Protein AF-A0A4Y2UVI8-F1 (afdb_monomer)

Mean predicted aligned error: 6.17 Å

Solvent-accessible surface area (backbone atoms only — not comparable to full-atom values): 6900 Å² total; per-residue (Å²): 111,71,70,60,54,49,42,45,62,65,47,48,50,50,50,52,50,48,41,68,77,51,67,50,62,54,48,29,36,55,54,51,43,50,52,40,59,69,51,65,81,51,56,66,84,54,36,73,61,46,51,60,55,48,30,72,65,37,66,36,61,36,72,70,40,37,41,52,18,36,58,66,65,83,47,66,71,49,26,51,50,29,53,50,51,53,54,55,59,59,73,67,56,71,82,90,78,77,80,85,74,90,70,73,48,71,63,41,72,81,43,89,50,62,80,49,31,47,130

Organism: Araneus ventricosus (NCBI:txid182803)

Foldseek 3Di:
DVVVVCCCVPPVVV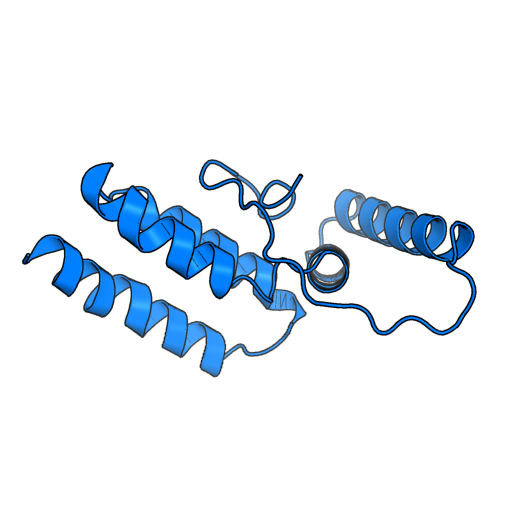LVVVCVVVVDLLCLLVSLLSSLVSCVVDDPVVCVVVVVVSLVVSPSPPVVSLLSNQCVPPDPVSVVVSVVVVVVCVVVDDPPDDDDDDDRFDADSPDPDSNRRGD

Sequence (119 aa):
MLTLVVFFLRVYAHLWLRIKIRHSIKDGARHLRQFTTSSRYLSKMYSDIIEPVISRNAYFAAPGNMLLAMLTYGRCHIITLAAWRIIKAREIGPDGNCVRIFVIPALNFRATDYIDLID

pLDDT: mean 84.57, std 6.74, range [58.72, 92.75]

Secondary structure (DSSP, 8-state):
-HHHHHHIIIIIHHHHHHHHHT--HHHHHHHHHHHHHHHTTS-HHHHHHHHHHHHHT-GGGSHHHHHHHHHTS--HHHHHHHHHHHHHHHHT---TT-----PPP-B-TT-SSGGGSB-

Radius of gyration: 15.9 Å; Cα contacts (8 Å, |Δi|>4): 108; chains: 1; bounding box: 40×32×44 Å

Structure (mmCIF, N/CA/C/O backbone):
data_AF-A0A4Y2UVI8-F1
#
_entry.id   AF-A0A4Y2UVI8-F1
#
loop_
_atom_site.group_PDB
_atom_site.id
_atom_site.type_symbol
_atom_site.label_atom_id
_atom_site.label_alt_id
_atom_site.label_comp_id
_atom_site.label_asym_id
_atom_site.label_entity_id
_atom_site.label_seq_id
_atom_site.pdbx_PDB_ins_code
_atom_site.Cartn_x
_atom_site.Cartn_y
_atom_site.Cartn_z
_atom_site.occupancy
_atom_site.B_iso_or_equiv
_atom_site.auth_seq_id
_atom_site.auth_comp_id
_atom_site.auth_asym_id
_atom_site.auth_atom_id
_atom_site.pdbx_PDB_model_num
ATOM 1 N N . MET A 1 1 ? -20.306 2.546 17.746 1.00 62.44 1 MET A N 1
ATOM 2 C CA . MET A 1 1 ? -20.758 3.648 16.861 1.00 62.44 1 MET A CA 1
ATOM 3 C C . MET A 1 1 ? -19.783 4.827 16.836 1.00 62.44 1 MET A C 1
ATOM 5 O O . MET A 1 1 ? -19.198 5.054 15.785 1.00 62.44 1 MET A O 1
ATOM 9 N N . LEU A 1 2 ? -19.514 5.519 17.955 1.00 80.31 2 LEU A N 1
ATOM 10 C CA . LEU A 1 2 ? -18.584 6.671 17.995 1.00 80.31 2 LEU A CA 1
ATOM 11 C C . LEU A 1 2 ? -17.175 6.376 17.436 1.00 80.31 2 LEU A C 1
ATOM 13 O O . LEU A 1 2 ? -16.633 7.181 16.689 1.00 80.31 2 LEU A O 1
ATOM 17 N N . THR A 1 3 ? -16.603 5.202 17.712 1.00 80.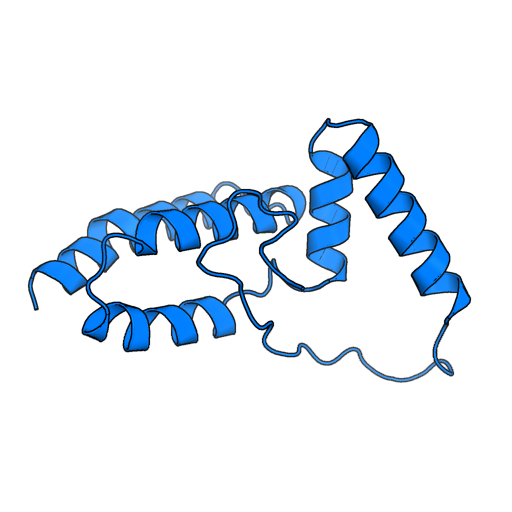44 3 THR A N 1
ATOM 18 C CA . THR A 1 3 ? -15.248 4.821 17.262 1.00 80.44 3 THR A CA 1
ATOM 19 C C . THR A 1 3 ? -15.107 4.749 15.738 1.00 80.44 3 THR A C 1
ATOM 21 O O . THR A 1 3 ? -14.081 5.136 15.185 1.00 80.44 3 THR A O 1
ATOM 24 N N . LEU A 1 4 ? -16.154 4.280 15.056 1.00 82.94 4 LEU A N 1
ATOM 25 C CA . LEU A 1 4 ? -16.175 4.098 13.604 1.00 82.94 4 LEU A CA 1
ATOM 26 C C . LEU A 1 4 ? -16.373 5.451 12.898 1.00 82.94 4 LEU A C 1
ATOM 28 O O . LEU A 1 4 ? -15.677 5.765 11.937 1.00 82.94 4 LEU A O 1
ATOM 32 N N . VAL A 1 5 ? -17.230 6.313 13.456 1.00 85.81 5 VAL A N 1
ATOM 33 C CA . VAL A 1 5 ? -17.384 7.708 13.007 1.00 85.81 5 VAL A CA 1
ATOM 34 C C . VAL A 1 5 ? -16.070 8.483 13.158 1.00 85.81 5 VAL A C 1
ATOM 36 O O . VAL A 1 5 ? -15.644 9.170 12.231 1.00 85.81 5 VAL A O 1
ATOM 39 N N . VAL A 1 6 ? -15.376 8.325 14.289 1.00 87.69 6 VAL A N 1
ATOM 40 C CA . VAL A 1 6 ? -14.060 8.944 14.513 1.00 87.69 6 VAL A CA 1
ATOM 41 C C . VAL A 1 6 ? -13.023 8.427 13.514 1.00 87.69 6 VAL A C 1
ATOM 43 O O . VAL A 1 6 ? -12.239 9.226 13.003 1.00 87.69 6 VAL A O 1
ATOM 46 N N . PHE A 1 7 ? -13.033 7.131 13.187 1.00 86.62 7 PHE A N 1
ATOM 47 C CA . PHE A 1 7 ? -12.165 6.574 12.146 1.00 86.62 7 PHE A CA 1
ATOM 48 C C . PHE A 1 7 ? -12.435 7.220 10.781 1.00 86.62 7 PHE A C 1
ATOM 50 O O . PHE A 1 7 ? -11.499 7.679 10.126 1.00 86.62 7 PHE A O 1
ATOM 57 N N . PHE A 1 8 ? -13.698 7.346 10.366 1.00 86.12 8 PHE A N 1
ATOM 58 C CA . PHE A 1 8 ? -14.021 7.991 9.093 1.00 86.12 8 PHE A CA 1
ATOM 59 C C . PHE A 1 8 ? -13.573 9.456 9.040 1.00 86.12 8 PHE A C 1
ATOM 61 O O . PHE A 1 8 ? -12.952 9.881 8.067 1.00 86.12 8 PHE A O 1
ATOM 68 N N . LEU A 1 9 ? -13.833 10.224 10.096 1.00 88.12 9 LEU A N 1
ATOM 69 C CA . LEU A 1 9 ? -13.500 11.648 10.116 1.00 88.12 9 LEU A CA 1
ATOM 70 C C . LEU A 1 9 ? -11.992 11.901 10.229 1.00 88.12 9 LEU A C 1
ATOM 72 O O . LEU A 1 9 ? -11.463 12.773 9.545 1.00 88.12 9 LEU A O 1
ATOM 76 N N . ARG A 1 10 ? -11.284 11.156 11.086 1.00 86.81 10 ARG A N 1
ATOM 77 C CA . ARG A 1 10 ? -9.864 11.421 11.372 1.00 86.81 10 ARG A CA 1
ATOM 78 C C . ARG A 1 10 ? -8.907 10.675 10.457 1.00 86.81 10 ARG A C 1
ATOM 80 O O . ARG A 1 10 ? -7.858 11.213 10.119 1.00 86.81 10 ARG A O 1
ATOM 87 N N . VAL A 1 11 ? -9.246 9.447 10.079 1.00 87.00 11 VAL A N 1
ATOM 88 C CA . VAL A 1 11 ? -8.377 8.590 9.268 1.00 87.00 11 VAL A CA 1
ATOM 89 C C . VAL A 1 11 ? -8.810 8.664 7.815 1.00 87.00 11 VAL A C 1
ATOM 91 O O . VAL A 1 11 ? -8.044 9.141 6.981 1.00 87.00 11 VAL A O 1
ATOM 94 N N . TYR A 1 12 ? -10.047 8.264 7.508 1.00 87.12 12 TYR A N 1
ATOM 95 C CA . TYR A 1 12 ? -10.490 8.129 6.120 1.00 87.12 12 TYR A CA 1
ATOM 96 C C . TYR A 1 12 ? -10.489 9.463 5.370 1.00 87.12 12 TYR A C 1
ATOM 98 O O . TYR A 1 12 ? -9.860 9.558 4.321 1.00 87.12 12 TYR A O 1
ATOM 106 N N . ALA A 1 13 ? -11.118 10.510 5.913 1.00 88.88 13 ALA A N 1
ATOM 107 C CA . ALA A 1 13 ? -11.178 11.814 5.250 1.00 88.88 13 ALA A CA 1
ATOM 108 C C . ALA A 1 13 ? -9.782 12.429 5.049 1.00 88.88 13 ALA A C 1
ATOM 110 O O . ALA A 1 13 ? -9.476 12.940 3.971 1.00 88.88 13 ALA A O 1
ATOM 111 N N . HIS A 1 14 ? -8.902 12.322 6.052 1.00 86.94 14 HIS A N 1
ATOM 112 C CA . HIS A 1 14 ? -7.536 12.838 5.959 1.00 86.94 14 HIS A CA 1
ATOM 113 C C . HIS A 1 14 ? -6.695 12.078 4.920 1.00 86.94 14 HIS A C 1
ATOM 115 O O . HIS A 1 14 ? -5.994 12.696 4.117 1.00 86.94 14 HIS A O 1
ATOM 121 N N . LEU A 1 15 ? -6.775 10.743 4.897 1.00 88.25 15 LEU A N 1
ATOM 122 C CA . LEU A 1 15 ? -6.081 9.912 3.909 1.00 88.25 15 LEU A CA 1
ATOM 123 C C . LEU A 1 15 ? -6.637 10.105 2.499 1.00 88.25 15 LEU A C 1
ATOM 125 O O . LEU A 1 15 ? -5.860 10.217 1.553 1.00 88.25 15 LEU A O 1
ATOM 129 N N . TRP A 1 16 ? -7.955 10.214 2.354 1.00 87.19 16 TRP A N 1
ATOM 130 C CA . TRP A 1 16 ? -8.597 10.499 1.074 1.00 87.19 16 TRP A CA 1
ATOM 131 C C . TRP A 1 16 ? -8.128 11.840 0.500 1.00 87.19 16 TRP A C 1
ATOM 133 O O . TRP A 1 16 ? -7.735 11.913 -0.667 1.00 87.19 16 TRP A O 1
ATOM 143 N N . LEU A 1 17 ? -8.072 12.884 1.335 1.00 87.50 17 LEU A N 1
ATOM 144 C CA . LEU A 1 17 ? -7.546 14.189 0.938 1.00 87.50 17 LEU A CA 1
ATOM 145 C C . LEU A 1 17 ? -6.068 14.095 0.525 1.00 87.50 17 LEU A C 1
ATOM 147 O O . LEU A 1 17 ? -5.680 14.635 -0.511 1.00 87.50 17 LEU A O 1
ATOM 151 N N . ARG A 1 18 ? -5.242 13.366 1.290 1.00 86.62 18 ARG A N 1
ATOM 152 C CA . ARG A 1 18 ? -3.828 13.136 0.944 1.00 86.62 18 ARG A CA 1
ATOM 153 C C . ARG A 1 18 ? -3.665 12.455 -0.410 1.00 86.62 18 ARG A C 1
ATOM 155 O O . ARG A 1 18 ? -2.827 12.899 -1.187 1.00 86.62 18 ARG A O 1
ATOM 162 N N . ILE A 1 19 ? -4.473 11.437 -0.709 1.00 86.44 19 ILE A N 1
ATOM 163 C CA . ILE A 1 19 ? -4.453 10.743 -2.005 1.00 86.44 19 ILE A CA 1
ATOM 164 C C . ILE A 1 19 ? -4.843 11.700 -3.136 1.00 86.44 19 ILE A C 1
ATOM 166 O O . ILE A 1 19 ? -4.214 11.684 -4.189 1.00 86.44 19 ILE A O 1
ATOM 170 N N . LYS A 1 20 ? -5.843 12.566 -2.931 1.00 86.19 20 LYS A N 1
ATOM 171 C CA . LYS A 1 20 ? -6.238 13.566 -3.937 1.00 86.19 20 LYS A CA 1
ATOM 172 C C . LYS A 1 20 ? -5.124 14.572 -4.224 1.00 86.19 20 LYS A C 1
ATOM 174 O O . LYS A 1 20 ? -4.859 14.867 -5.387 1.00 86.19 20 LYS A O 1
ATOM 179 N N . ILE A 1 21 ? -4.447 15.056 -3.184 1.00 87.06 21 ILE A N 1
ATOM 180 C CA . ILE A 1 21 ? -3.324 15.995 -3.321 1.00 87.06 21 ILE A CA 1
ATOM 181 C C . ILE A 1 21 ? -2.109 15.300 -3.956 1.00 87.06 21 ILE A C 1
ATOM 183 O O . ILE A 1 21 ? -1.446 15.870 -4.818 1.00 87.06 21 ILE A O 1
ATOM 187 N N . ARG A 1 22 ? -1.823 14.054 -3.562 1.00 83.62 22 ARG A N 1
ATOM 188 C CA . ARG A 1 22 ? -0.696 13.245 -4.048 1.00 83.62 22 ARG A CA 1
ATOM 189 C C . ARG A 1 22 ? -1.196 12.022 -4.812 1.00 83.62 22 ARG A C 1
ATOM 191 O O . ARG A 1 22 ? -1.030 10.888 -4.385 1.00 83.62 22 ARG A O 1
ATOM 198 N N . HIS A 1 23 ? -1.786 12.242 -5.977 1.00 79.75 23 HIS A N 1
ATOM 199 C CA . HIS A 1 23 ? -2.382 11.167 -6.781 1.00 79.75 23 HIS A CA 1
ATOM 200 C C . HIS A 1 23 ? -1.357 10.358 -7.600 1.00 79.75 23 HIS A C 1
ATOM 202 O O . HIS A 1 23 ? -1.733 9.477 -8.372 1.00 79.75 23 HIS A O 1
ATOM 208 N N . SER A 1 24 ? -0.061 10.648 -7.451 1.00 85.12 24 SER A N 1
ATOM 209 C CA . SER A 1 24 ? 1.000 9.915 -8.138 1.00 85.12 24 SER A CA 1
ATOM 210 C C . SER A 1 24 ? 0.992 8.443 -7.728 1.00 85.12 24 SER A C 1
ATOM 212 O O . SER A 1 24 ? 1.041 8.116 -6.541 1.00 85.12 24 SER A O 1
ATOM 214 N N . ILE A 1 25 ? 1.010 7.545 -8.717 1.00 82.00 25 ILE A N 1
ATOM 215 C CA . ILE A 1 25 ? 1.050 6.087 -8.501 1.00 82.00 25 ILE A CA 1
ATOM 216 C C . ILE A 1 25 ? 2.257 5.689 -7.637 1.00 82.00 25 ILE A C 1
ATOM 218 O O . ILE A 1 25 ? 2.170 4.763 -6.834 1.00 82.00 25 ILE A O 1
ATOM 222 N N . LYS A 1 26 ? 3.352 6.452 -7.732 1.00 83.44 26 LYS A N 1
ATOM 223 C CA . LYS A 1 26 ? 4.588 6.282 -6.953 1.00 83.44 26 LYS A CA 1
ATOM 224 C C . LYS A 1 26 ? 4.345 6.316 -5.438 1.00 83.44 26 LYS A C 1
ATOM 226 O O . LYS A 1 26 ? 4.983 5.584 -4.689 1.00 83.44 26 LYS A O 1
ATOM 231 N N . AS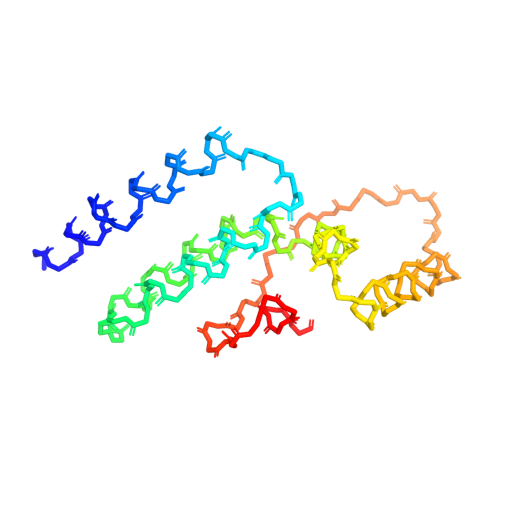P A 1 27 ? 3.392 7.133 -4.989 1.00 84.62 27 ASP A N 1
ATOM 232 C CA . ASP A 1 27 ? 3.025 7.267 -3.576 1.00 84.62 27 ASP A CA 1
ATOM 233 C C . ASP A 1 27 ? 1.870 6.338 -3.169 1.00 84.62 27 ASP A C 1
ATOM 235 O O . ASP A 1 27 ? 1.534 6.240 -1.990 1.00 84.62 27 ASP A O 1
ATOM 239 N N . GLY A 1 28 ? 1.275 5.611 -4.117 1.00 84.81 28 GLY A N 1
ATOM 240 C CA . GLY A 1 28 ? 0.117 4.754 -3.886 1.00 84.81 28 GLY A CA 1
ATOM 241 C C . GLY A 1 28 ? 0.325 3.728 -2.773 1.00 84.81 28 GLY A C 1
ATOM 242 O O . GLY A 1 28 ? -0.469 3.649 -1.834 1.00 84.81 28 GLY A O 1
ATOM 243 N N . ALA A 1 29 ? 1.434 2.985 -2.829 1.00 85.69 29 ALA A N 1
ATOM 244 C CA . ALA A 1 29 ? 1.764 1.988 -1.811 1.00 85.69 29 ALA A CA 1
ATOM 245 C C . ALA A 1 29 ? 2.010 2.623 -0.427 1.00 85.69 29 ALA A C 1
ATOM 247 O O . ALA A 1 29 ? 1.703 2.023 0.604 1.00 85.69 29 ALA A O 1
ATOM 248 N N . ARG A 1 30 ? 2.494 3.874 -0.382 1.00 86.31 30 ARG A N 1
ATOM 249 C CA . ARG A 1 30 ? 2.665 4.627 0.871 1.00 86.31 30 ARG A CA 1
ATOM 250 C C . ARG A 1 30 ? 1.326 5.022 1.474 1.00 86.31 30 ARG A C 1
ATOM 252 O O . ARG A 1 30 ? 1.156 4.883 2.684 1.00 86.31 30 ARG A O 1
ATOM 259 N N . HIS A 1 31 ? 0.386 5.487 0.652 1.00 88.00 31 HIS A N 1
ATOM 260 C CA . HIS A 1 31 ? -0.968 5.795 1.108 1.00 88.00 31 HIS A CA 1
ATOM 261 C C . HIS A 1 31 ? -1.659 4.550 1.652 1.00 88.00 31 HIS A C 1
ATOM 263 O O . HIS A 1 31 ? -2.235 4.603 2.737 1.00 88.00 31 HIS A O 1
ATOM 269 N N . LEU A 1 32 ? -1.524 3.419 0.957 1.00 88.06 32 LEU A N 1
ATOM 270 C CA . LEU A 1 32 ? -2.089 2.155 1.412 1.00 88.06 32 LEU A CA 1
ATOM 271 C C . LEU A 1 32 ? -1.468 1.711 2.743 1.00 88.06 32 LEU A C 1
ATOM 273 O O . LEU A 1 32 ? -2.200 1.437 3.686 1.00 88.06 32 LEU A O 1
ATOM 277 N N . ARG A 1 33 ? -0.134 1.757 2.880 1.00 88.19 33 ARG A N 1
ATOM 278 C CA . ARG A 1 33 ? 0.558 1.459 4.148 1.00 88.19 33 ARG A CA 1
ATOM 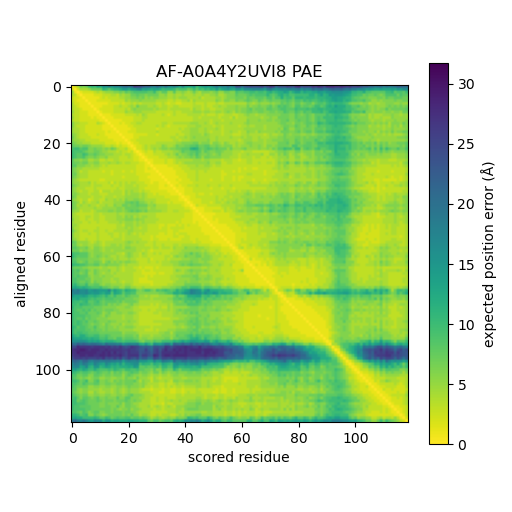279 C C . ARG A 1 33 ? 0.069 2.334 5.300 1.00 88.19 33 ARG A C 1
ATOM 281 O O . ARG A 1 33 ? -0.139 1.837 6.407 1.00 88.19 33 ARG A O 1
ATOM 288 N N . GLN A 1 34 ? -0.070 3.638 5.065 1.00 88.56 34 GLN A N 1
ATOM 289 C CA . GLN A 1 34 ? -0.572 4.569 6.076 1.00 88.56 34 GLN A CA 1
ATOM 290 C C . GLN A 1 34 ? -1.999 4.206 6.480 1.00 88.56 34 GLN A C 1
ATOM 292 O O . GLN A 1 34 ? -2.284 4.148 7.671 1.00 88.56 34 GLN A O 1
ATOM 297 N N . PHE A 1 35 ? -2.853 3.875 5.511 1.00 87.00 35 PHE A N 1
ATOM 298 C CA . PHE A 1 35 ? -4.222 3.443 5.762 1.00 87.00 35 PHE A CA 1
ATOM 299 C C . PHE A 1 35 ? -4.269 2.176 6.629 1.00 87.00 35 PHE A C 1
ATOM 301 O O . PHE A 1 35 ? -4.916 2.153 7.676 1.00 87.00 35 PHE A O 1
ATOM 308 N N . THR A 1 36 ? -3.495 1.159 6.251 1.00 87.50 36 THR A N 1
ATOM 309 C CA . THR A 1 36 ? -3.345 -0.094 6.993 1.00 87.50 36 THR A CA 1
ATOM 310 C C . THR A 1 36 ? -2.841 0.151 8.415 1.00 87.50 36 THR A C 1
ATOM 312 O O . THR A 1 36 ? -3.417 -0.349 9.377 1.00 87.50 36 THR A O 1
ATOM 315 N N . THR A 1 37 ? -1.809 0.981 8.577 1.00 88.50 37 THR A N 1
ATOM 316 C CA . THR A 1 37 ? -1.233 1.308 9.892 1.00 88.50 37 THR A CA 1
ATOM 317 C C . THR A 1 37 ? -2.241 2.039 10.773 1.00 88.50 37 THR A C 1
ATOM 319 O O . THR A 1 37 ? -2.403 1.692 11.941 1.00 88.50 37 THR A O 1
ATOM 322 N N . SER A 1 38 ? -2.957 3.015 10.214 1.00 86.81 38 SER A N 1
ATOM 323 C CA . SER A 1 38 ? -3.990 3.756 10.933 1.00 86.81 38 SER A CA 1
ATOM 324 C C . SER A 1 38 ? -5.197 2.893 11.285 1.00 86.81 38 SER A C 1
ATOM 326 O O . SER A 1 38 ? -5.874 3.207 12.249 1.00 86.81 38 SER A O 1
ATOM 328 N N . SER A 1 39 ? -5.470 1.798 10.574 1.00 87.12 39 SER A N 1
ATOM 329 C CA . SER A 1 39 ? -6.556 0.875 10.938 1.00 87.12 39 SER A CA 1
ATOM 330 C C . SER A 1 39 ? -6.233 -0.042 12.129 1.00 87.12 39 SER A C 1
ATOM 332 O O . SER A 1 39 ? -7.148 -0.582 12.739 1.00 87.12 39 SER A O 1
ATOM 334 N N . ARG A 1 40 ? -4.960 -0.165 12.542 1.00 87.31 40 ARG A N 1
ATOM 335 C CA . ARG A 1 40 ? -4.522 -1.139 13.568 1.00 87.31 40 ARG A CA 1
ATOM 336 C C . ARG A 1 40 ? -5.078 -0.921 14.971 1.00 87.31 40 ARG A C 1
ATOM 338 O O . ARG A 1 40 ? -5.059 -1.853 15.765 1.00 87.31 40 ARG A O 1
ATOM 345 N N . TYR A 1 41 ? -5.522 0.290 15.300 1.00 87.00 41 TYR A N 1
ATOM 346 C CA . TYR A 1 41 ? -6.091 0.569 16.621 1.00 87.00 41 TYR A CA 1
ATOM 347 C C . TYR A 1 41 ? -7.553 0.112 16.746 1.00 87.00 41 TYR A C 1
ATOM 349 O O . TYR A 1 41 ? -8.112 0.139 17.843 1.00 87.00 41 TYR A O 1
ATOM 357 N N . LEU A 1 42 ? -8.200 -0.251 15.632 1.00 87.25 42 LEU A N 1
ATOM 358 C CA . LEU A 1 42 ? -9.578 -0.726 15.639 1.00 87.25 42 LEU A CA 1
ATOM 359 C C . LEU A 1 42 ? -9.664 -2.087 16.343 1.00 87.25 42 LEU A C 1
ATOM 361 O O . LEU A 1 42 ? -8.805 -2.952 16.190 1.00 87.25 42 LEU A O 1
ATOM 365 N N . SER A 1 43 ? -10.734 -2.289 17.114 1.00 89.12 43 SER A N 1
ATOM 366 C CA . SER A 1 43 ? -11.056 -3.610 17.656 1.00 89.12 43 SER A CA 1
ATOM 367 C C . SER A 1 43 ? -11.399 -4.576 16.522 1.00 89.12 43 SER A C 1
ATOM 369 O O . SER A 1 43 ? -12.010 -4.152 15.540 1.00 89.12 43 SER A O 1
ATOM 371 N N . LYS A 1 44 ? -11.151 -5.875 16.723 1.00 89.69 44 LYS A N 1
ATOM 372 C CA . LYS A 1 44 ? -11.378 -6.930 15.721 1.00 89.69 44 LYS A CA 1
ATOM 373 C C . LYS A 1 44 ? -12.730 -6.838 14.998 1.00 89.69 44 LYS A C 1
ATOM 375 O O . LYS A 1 44 ? -12.755 -6.809 13.779 1.00 89.69 44 LYS A O 1
ATOM 380 N N . MET A 1 45 ? -13.824 -6.636 15.738 1.00 90.44 45 MET A N 1
ATOM 381 C CA . MET A 1 45 ? -15.176 -6.480 15.174 1.00 90.44 45 MET A CA 1
ATOM 382 C C . MET A 1 45 ? -15.283 -5.380 14.098 1.00 90.44 45 MET A C 1
ATOM 384 O O . MET 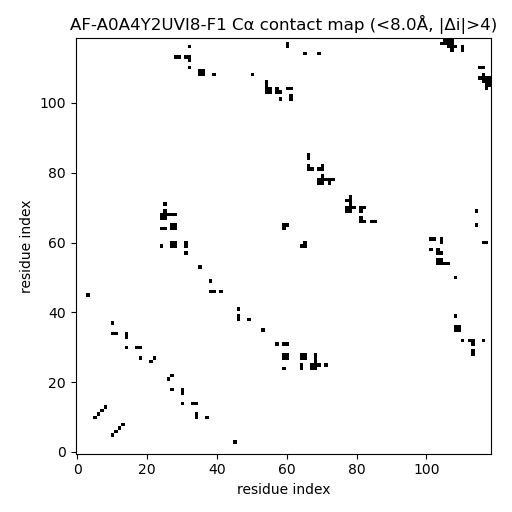A 1 45 ? -16.034 -5.520 13.140 1.00 90.44 45 MET A O 1
ATOM 388 N N . TYR A 1 46 ? -14.560 -4.267 14.256 1.00 87.94 46 TYR A N 1
ATOM 389 C CA . TYR A 1 46 ? -14.553 -3.178 13.276 1.00 87.94 46 TYR A CA 1
ATOM 390 C C . TYR A 1 46 ? -13.526 -3.412 12.168 1.00 87.94 46 TYR A C 1
ATOM 392 O O . TYR A 1 46 ? -13.786 -3.047 11.022 1.00 87.94 46 TYR A O 1
ATOM 400 N N . SER A 1 47 ? -12.387 -4.031 12.484 1.00 88.19 47 SER A N 1
ATOM 401 C CA . SER A 1 47 ? -11.402 -4.443 11.479 1.00 88.19 47 SER A CA 1
ATOM 402 C C . SER A 1 47 ? -12.008 -5.416 10.471 1.00 88.19 47 SER A C 1
ATOM 404 O O . SER A 1 47 ? -11.856 -5.198 9.275 1.00 88.19 47 SER A O 1
ATOM 406 N N . ASP A 1 48 ? -12.818 -6.378 10.923 1.00 89.81 48 ASP A N 1
ATOM 407 C CA . ASP A 1 48 ? -13.504 -7.347 10.055 1.00 89.81 48 ASP A CA 1
ATOM 408 C C . ASP A 1 48 ? -14.451 -6.673 9.034 1.00 89.81 48 ASP A C 1
ATOM 410 O O . ASP A 1 48 ? -14.736 -7.231 7.976 1.00 89.81 48 ASP A O 1
ATOM 414 N N . ILE A 1 49 ? -14.912 -5.446 9.313 1.00 89.19 49 ILE A N 1
ATOM 415 C CA . ILE A 1 49 ? -15.746 -4.641 8.404 1.00 89.19 49 ILE A CA 1
ATOM 416 C C . ILE A 1 49 ? -14.880 -3.769 7.484 1.00 89.19 49 ILE A C 1
ATOM 418 O O . ILE A 1 49 ? -15.174 -3.624 6.297 1.00 89.19 49 ILE A O 1
ATOM 422 N N . ILE A 1 50 ? -13.826 -3.153 8.024 1.00 88.31 50 ILE A N 1
ATOM 423 C CA . ILE A 1 50 ? -13.014 -2.153 7.320 1.00 88.31 50 ILE A CA 1
ATOM 424 C C . ILE A 1 50 ? -11.959 -2.801 6.417 1.00 88.31 50 ILE A C 1
ATOM 426 O O . ILE A 1 50 ? -11.777 -2.350 5.289 1.00 88.31 50 ILE A O 1
ATOM 430 N N . GLU A 1 51 ? -11.282 -3.858 6.861 1.00 89.06 51 GLU A N 1
ATOM 431 C CA . GLU A 1 51 ? -10.219 -4.533 6.104 1.00 89.06 51 GLU A CA 1
ATOM 432 C C . GLU A 1 51 ? -10.677 -4.999 4.705 1.00 89.06 51 GLU A C 1
ATOM 434 O O . GLU A 1 51 ? -9.987 -4.689 3.725 1.00 89.06 51 GLU A O 1
ATOM 439 N N . PRO A 1 52 ? -11.869 -5.613 4.532 1.00 90.06 52 PRO A N 1
ATOM 440 C CA . PRO A 1 52 ? -12.390 -5.937 3.203 1.00 90.06 52 PRO A CA 1
ATOM 441 C C . PRO A 1 52 ? -12.622 -4.702 2.321 1.00 90.06 52 PRO A C 1
ATOM 443 O O . PRO A 1 52 ? -12.395 -4.748 1.110 1.00 90.06 52 PRO A O 1
ATOM 446 N N . VAL A 1 53 ? -13.054 -3.581 2.909 1.00 88.56 53 VAL A N 1
ATOM 447 C CA . VAL A 1 53 ? -13.252 -2.312 2.187 1.00 88.56 53 VAL A CA 1
ATOM 448 C C . VAL A 1 53 ? -11.910 -1.741 1.731 1.00 88.56 53 VAL A C 1
ATOM 450 O O . VAL A 1 53 ? -11.809 -1.245 0.609 1.00 88.56 53 VAL A O 1
ATOM 453 N N . ILE A 1 54 ? -10.865 -1.848 2.557 1.00 88.00 54 ILE A N 1
ATOM 454 C CA . ILE A 1 54 ? -9.502 -1.440 2.192 1.00 88.00 54 ILE A CA 1
ATOM 455 C C . ILE A 1 54 ? -8.997 -2.286 1.032 1.00 88.00 54 ILE A C 1
ATOM 457 O O . ILE A 1 54 ? -8.558 -1.732 0.030 1.00 88.00 54 ILE A O 1
ATOM 461 N N . SER A 1 55 ? -9.090 -3.611 1.156 1.00 88.62 55 SER A N 1
ATOM 462 C CA . SER A 1 55 ? -8.602 -4.557 0.151 1.00 88.62 55 SER A CA 1
ATOM 463 C C . SER A 1 55 ? -9.287 -4.342 -1.205 1.00 88.62 55 SER A C 1
ATOM 465 O O . SER A 1 55 ? -8.610 -4.241 -2.227 1.00 88.62 55 SER A O 1
ATOM 467 N N . ARG A 1 56 ? -10.609 -4.114 -1.231 1.00 87.56 56 ARG A N 1
ATOM 468 C CA . ARG A 1 56 ? -11.337 -3.768 -2.469 1.00 87.56 56 ARG A CA 1
ATOM 469 C C . ARG A 1 56 ? -10.874 -2.460 -3.113 1.00 87.56 56 ARG A C 1
ATOM 471 O O . ARG A 1 56 ? -10.894 -2.348 -4.333 1.00 87.56 56 ARG A O 1
ATOM 478 N N . ASN A 1 57 ? -10.449 -1.486 -2.311 1.00 84.38 57 ASN A N 1
ATOM 479 C CA . ASN A 1 57 ? -9.950 -0.193 -2.788 1.00 84.38 57 ASN A CA 1
ATOM 480 C C . ASN A 1 57 ? -8.422 -0.164 -2.974 1.00 84.38 57 ASN A C 1
ATOM 482 O O . ASN A 1 57 ? -7.846 0.879 -3.291 1.00 84.38 57 ASN A O 1
ATOM 486 N N . ALA A 1 58 ? -7.744 -1.301 -2.810 1.00 85.50 58 ALA A N 1
ATOM 487 C CA . ALA A 1 58 ? -6.293 -1.414 -2.831 1.00 85.50 58 ALA A CA 1
ATOM 488 C C . ALA A 1 58 ? -5.711 -1.453 -4.253 1.00 85.50 58 ALA A C 1
ATOM 490 O O . ALA A 1 58 ? -4.786 -2.205 -4.541 1.00 85.50 58 ALA A O 1
ATOM 491 N N . TYR A 1 59 ? -6.210 -0.613 -5.159 1.00 83.06 59 TYR A N 1
ATOM 492 C CA . TYR A 1 59 ? -5.710 -0.514 -6.535 1.00 83.06 59 TYR A CA 1
ATOM 493 C C . TYR A 1 59 ? -4.197 -0.232 -6.600 1.00 83.06 59 TYR A C 1
ATOM 495 O O . TYR A 1 59 ? -3.470 -0.732 -7.462 1.00 83.06 59 TYR A O 1
ATOM 503 N N . PHE A 1 60 ? -3.689 0.544 -5.643 1.00 83.06 60 PHE A N 1
ATOM 504 C CA . PHE A 1 60 ? -2.261 0.834 -5.527 1.00 83.06 60 PHE A CA 1
ATOM 505 C C . PHE A 1 60 ? -1.406 -0.382 -5.152 1.00 83.06 60 PHE A C 1
ATOM 507 O O . PHE A 1 60 ? -0.199 -0.359 -5.372 1.00 83.06 60 PHE A O 1
ATOM 514 N N . ALA A 1 61 ? -2.032 -1.436 -4.633 1.00 84.25 61 ALA A N 1
ATOM 515 C CA . ALA A 1 61 ? -1.436 -2.740 -4.394 1.00 84.25 61 ALA A CA 1
ATOM 516 C C . ALA A 1 61 ? -1.551 -3.673 -5.617 1.00 84.25 61 ALA A C 1
ATOM 518 O O . ALA A 1 61 ? -1.289 -4.861 -5.529 1.00 84.25 61 ALA A O 1
ATOM 519 N N . ALA A 1 62 ? -1.897 -3.197 -6.813 1.00 85.44 62 ALA A N 1
ATOM 520 C CA . ALA A 1 62 ? -1.662 -4.034 -7.989 1.00 85.44 62 ALA A CA 1
ATOM 521 C C . ALA A 1 62 ? -0.145 -4.326 -8.118 1.00 85.44 62 ALA A C 1
ATOM 523 O O . ALA A 1 62 ? 0.648 -3.388 -7.971 1.00 85.44 62 ALA A O 1
ATOM 524 N N . PRO A 1 63 ? 0.290 -5.559 -8.452 1.00 81.94 63 PRO A N 1
ATOM 525 C CA . PRO A 1 63 ? 1.713 -5.915 -8.503 1.00 81.94 63 PRO A CA 1
ATOM 526 C C . PRO A 1 63 ? 2.566 -4.951 -9.342 1.00 81.94 63 PRO A C 1
ATOM 528 O O . PRO A 1 63 ? 3.653 -4.550 -8.932 1.00 81.94 63 PRO A O 1
ATOM 531 N N . GLY A 1 64 ? 2.047 -4.489 -10.486 1.00 84.50 64 GLY A N 1
ATOM 532 C CA . GLY A 1 64 ? 2.730 -3.498 -11.326 1.00 84.50 64 GLY A CA 1
ATOM 533 C C . GLY A 1 64 ? 2.871 -2.117 -10.673 1.00 84.50 64 GLY A C 1
ATOM 534 O O . GLY A 1 64 ? 3.931 -1.499 -10.764 1.00 84.50 64 GLY A O 1
ATOM 535 N N . ASN A 1 65 ? 1.836 -1.648 -9.971 1.00 87.00 65 ASN A N 1
ATOM 536 C CA . ASN A 1 65 ? 1.861 -0.361 -9.267 1.00 87.00 65 ASN A CA 1
ATOM 537 C C . ASN A 1 65 ? 2.823 -0.405 -8.076 1.00 87.00 65 ASN A C 1
ATOM 539 O O . ASN A 1 65 ? 3.543 0.559 -7.818 1.00 87.00 65 ASN A O 1
ATOM 543 N N . MET A 1 66 ? 2.879 -1.544 -7.389 1.00 86.38 66 MET A N 1
ATOM 544 C CA . MET A 1 66 ? 3.783 -1.754 -6.270 1.00 86.38 66 MET A CA 1
ATOM 545 C C . MET A 1 66 ? 5.244 -1.778 -6.724 1.00 86.38 66 MET A C 1
ATOM 547 O O . MET A 1 66 ? 6.062 -1.067 -6.146 1.00 86.38 66 MET A O 1
ATOM 551 N N . LEU A 1 67 ? 5.565 -2.485 -7.814 1.00 88.56 67 LEU A N 1
ATOM 552 C CA . LEU A 1 67 ? 6.900 -2.447 -8.426 1.00 88.56 67 LEU A CA 1
ATOM 553 C C . LEU A 1 67 ? 7.297 -1.028 -8.859 1.00 88.56 67 LEU A C 1
ATOM 555 O O . LEU A 1 67 ? 8.440 -0.617 -8.657 1.00 88.56 67 LEU A O 1
ATOM 559 N N . LEU A 1 68 ? 6.355 -0.243 -9.391 1.00 88.31 68 LEU A N 1
ATOM 560 C CA . LEU A 1 68 ? 6.613 1.155 -9.738 1.00 88.31 68 LEU A CA 1
ATOM 561 C C . LEU A 1 68 ? 6.900 2.015 -8.498 1.00 88.31 68 LEU A C 1
ATOM 563 O O . LEU A 1 68 ? 7.808 2.845 -8.526 1.00 88.31 68 LEU A O 1
ATOM 567 N N . ALA A 1 69 ? 6.169 1.806 -7.400 1.00 88.06 69 ALA A N 1
ATOM 568 C CA . ALA A 1 69 ? 6.439 2.480 -6.132 1.00 88.06 69 ALA A CA 1
ATOM 569 C C . ALA A 1 69 ? 7.830 2.110 -5.583 1.00 88.06 69 ALA A C 1
ATOM 571 O O . ALA A 1 69 ? 8.581 2.998 -5.168 1.00 88.06 69 ALA A O 1
ATOM 572 N N . MET A 1 70 ? 8.215 0.830 -5.669 1.00 89.19 70 MET A N 1
ATOM 573 C CA . MET A 1 70 ? 9.529 0.333 -5.245 1.00 89.19 70 MET A CA 1
ATOM 574 C C . MET A 1 70 ? 10.694 1.039 -5.950 1.00 89.19 70 MET A C 1
ATOM 576 O O . MET A 1 70 ? 11.658 1.436 -5.294 1.00 89.19 70 MET A O 1
ATOM 580 N N . LEU A 1 71 ? 10.578 1.287 -7.260 1.00 89.12 71 LEU A N 1
ATOM 581 C CA . LEU A 1 71 ? 11.595 2.006 -8.041 1.00 89.12 71 LEU A CA 1
ATOM 582 C C . LEU A 1 71 ? 11.831 3.449 -7.561 1.00 89.12 71 LEU A C 1
ATOM 584 O O . LEU A 1 71 ? 12.877 4.031 -7.833 1.00 89.12 71 LEU A O 1
ATOM 588 N N . THR A 1 72 ? 10.873 4.040 -6.848 1.00 85.06 72 THR A N 1
ATOM 589 C CA . THR A 1 72 ? 10.911 5.456 -6.442 1.00 85.06 72 THR A CA 1
ATOM 590 C C . THR A 1 72 ? 11.269 5.668 -4.977 1.00 85.06 72 THR A C 1
ATOM 592 O O . THR A 1 72 ? 11.399 6.803 -4.524 1.00 85.06 72 THR A O 1
ATOM 595 N N . TYR A 1 73 ? 11.462 4.587 -4.224 1.00 74.06 73 TYR A N 1
ATOM 596 C CA . TYR A 1 73 ? 11.615 4.638 -2.772 1.00 74.06 73 TYR A CA 1
ATOM 597 C C . TYR A 1 73 ? 13.031 5.011 -2.296 1.00 74.06 73 TYR A C 1
ATOM 599 O O . TYR A 1 73 ? 13.289 5.065 -1.095 1.00 74.06 73 TYR A O 1
ATOM 607 N N . GLY A 1 74 ? 13.962 5.272 -3.220 1.00 75.69 74 GLY A N 1
ATOM 608 C CA . GLY A 1 74 ? 15.298 5.811 -2.931 1.00 75.69 74 GLY A CA 1
ATOM 609 C C . GLY A 1 74 ? 16.275 4.845 -2.246 1.00 75.69 74 GLY A C 1
ATOM 610 O O . GLY A 1 74 ? 17.438 5.187 -2.061 1.00 75.69 74 GLY A O 1
ATOM 611 N N . ARG A 1 75 ? 15.845 3.629 -1.883 1.00 86.69 75 ARG A N 1
ATOM 612 C CA . ARG A 1 75 ? 16.720 2.574 -1.348 1.00 86.69 75 ARG A CA 1
ATOM 613 C C . ARG A 1 75 ? 17.256 1.713 -2.491 1.00 86.69 75 ARG A C 1
ATOM 615 O O . ARG A 1 75 ? 16.483 0.997 -3.122 1.00 86.69 75 ARG A O 1
ATOM 622 N N . CYS A 1 76 ? 18.572 1.739 -2.712 1.00 88.06 76 CYS A N 1
ATOM 623 C CA . CYS A 1 76 ? 19.225 1.058 -3.839 1.00 88.06 76 CYS A CA 1
ATOM 624 C C . CYS A 1 76 ? 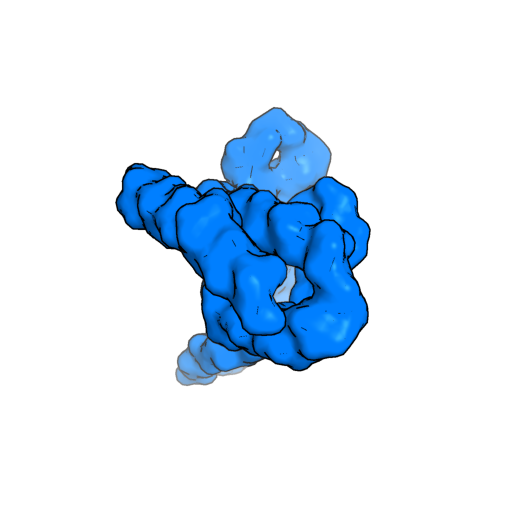18.841 -0.431 -3.953 1.00 88.06 76 CYS A C 1
ATOM 626 O O . CYS A 1 76 ? 18.404 -0.873 -5.009 1.00 88.06 76 CYS A O 1
ATOM 628 N N . HIS A 1 77 ? 18.874 -1.182 -2.845 1.00 88.38 77 HIS A N 1
ATOM 629 C CA . HIS A 1 77 ? 18.515 -2.607 -2.841 1.00 88.38 77 HIS A CA 1
ATOM 630 C C . HIS A 1 77 ? 17.060 -2.879 -3.274 1.00 88.38 77 HIS A C 1
ATOM 632 O O . HIS A 1 77 ? 16.803 -3.861 -3.966 1.00 88.38 77 HIS A O 1
ATOM 638 N N . ILE A 1 78 ? 16.113 -2.001 -2.921 1.00 88.19 78 ILE A N 1
ATOM 639 C CA . ILE A 1 78 ? 14.698 -2.130 -3.310 1.00 88.19 78 ILE A CA 1
ATOM 640 C C . ILE A 1 78 ? 14.517 -1.829 -4.798 1.00 88.19 78 ILE A C 1
ATOM 642 O O . ILE A 1 78 ? 13.780 -2.532 -5.487 1.00 88.19 78 ILE A O 1
ATOM 646 N N . ILE A 1 79 ? 15.209 -0.805 -5.299 1.00 90.81 79 ILE A N 1
ATOM 647 C CA . ILE A 1 79 ? 15.172 -0.430 -6.715 1.00 90.81 79 ILE A CA 1
ATOM 648 C C . ILE A 1 79 ? 15.710 -1.582 -7.569 1.00 90.81 79 ILE A C 1
ATOM 650 O O . ILE A 1 79 ? 15.054 -1.9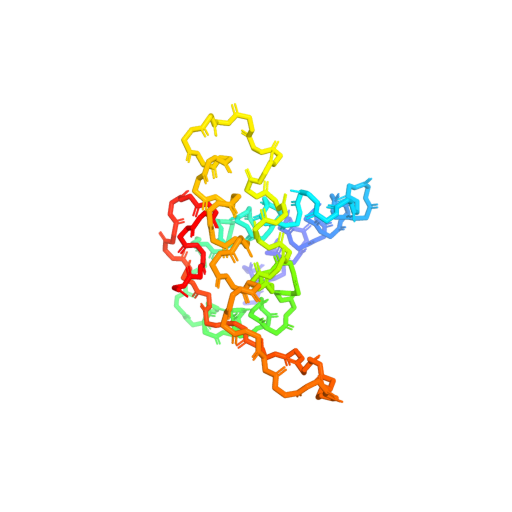85 -8.529 1.00 90.81 79 ILE A O 1
ATOM 654 N N . THR A 1 80 ? 16.848 -2.163 -7.180 1.00 92.62 80 THR A N 1
ATOM 655 C CA . THR A 1 80 ? 17.437 -3.324 -7.861 1.00 92.62 80 THR A CA 1
ATOM 656 C C . THR A 1 80 ? 16.492 -4.524 -7.845 1.00 92.62 80 THR A C 1
ATOM 658 O O . THR A 1 80 ? 16.275 -5.143 -8.886 1.00 92.62 80 THR A O 1
ATOM 661 N N . LEU A 1 81 ? 15.869 -4.826 -6.699 1.00 90.75 81 LEU A N 1
ATOM 662 C CA . LEU A 1 81 ? 14.894 -5.914 -6.586 1.00 90.75 81 LEU A CA 1
ATOM 663 C C . LEU A 1 81 ? 13.677 -5.694 -7.498 1.00 90.75 81 LEU A C 1
ATOM 665 O O . LEU A 1 81 ? 13.231 -6.624 -8.169 1.00 90.75 81 LEU A O 1
ATOM 669 N N . ALA A 1 82 ? 13.145 -4.472 -7.547 1.00 90.88 82 ALA A N 1
ATOM 670 C CA . ALA A 1 82 ? 12.005 -4.136 -8.393 1.00 90.88 82 ALA A CA 1
ATOM 671 C C . ALA A 1 82 ? 12.346 -4.232 -9.883 1.00 90.88 82 ALA A C 1
ATOM 673 O O . ALA A 1 82 ? 11.588 -4.836 -10.641 1.00 90.88 82 ALA A O 1
ATOM 674 N N . ALA A 1 83 ? 13.500 -3.700 -10.296 1.00 91.94 83 ALA A N 1
ATOM 675 C CA . ALA A 1 83 ? 13.993 -3.825 -11.663 1.00 91.94 83 ALA A CA 1
ATOM 676 C C . ALA A 1 83 ? 14.153 -5.298 -12.064 1.00 91.94 83 ALA A C 1
ATOM 678 O O . ALA A 1 83 ? 13.655 -5.707 -13.112 1.00 91.94 83 ALA A O 1
ATOM 679 N N . TRP A 1 84 ? 14.757 -6.115 -11.198 1.00 92.75 84 TRP A N 1
ATOM 680 C CA . TRP A 1 84 ? 14.904 -7.550 -11.429 1.00 92.75 84 TRP A CA 1
ATOM 681 C C . TRP A 1 84 ? 13.551 -8.263 -11.579 1.00 92.75 84 TRP A C 1
ATOM 683 O O . TRP A 1 84 ? 13.353 -9.011 -12.535 1.00 92.75 84 TRP A O 1
ATOM 693 N N . ARG A 1 85 ? 12.580 -7.979 -10.696 1.00 90.31 85 ARG A N 1
ATOM 694 C CA . ARG A 1 85 ? 11.214 -8.529 -10.787 1.00 90.31 85 ARG A CA 1
ATOM 695 C C . ARG A 1 85 ? 10.512 -8.128 -12.089 1.00 90.31 85 ARG A C 1
ATOM 697 O O . ARG A 1 85 ? 9.827 -8.957 -12.679 1.00 90.31 85 ARG A O 1
ATOM 704 N N . ILE A 1 86 ? 10.693 -6.889 -12.556 1.00 89.19 86 ILE A N 1
ATOM 705 C CA . ILE A 1 86 ? 10.132 -6.415 -13.832 1.00 89.19 86 ILE A CA 1
ATOM 706 C C . ILE A 1 86 ? 10.750 -7.165 -15.017 1.00 89.19 86 ILE A C 1
ATOM 708 O O . ILE A 1 86 ? 10.011 -7.590 -15.902 1.00 89.19 86 ILE A O 1
ATOM 712 N N . ILE A 1 87 ? 12.077 -7.329 -15.038 1.00 90.62 87 ILE A N 1
ATOM 713 C CA . ILE A 1 87 ? 12.787 -8.054 -16.103 1.00 90.62 87 ILE A CA 1
ATOM 714 C C . ILE A 1 87 ? 12.298 -9.505 -16.151 1.00 90.62 87 ILE A C 1
ATOM 716 O O . ILE A 1 87 ? 11.797 -9.945 -17.182 1.00 90.62 87 ILE A O 1
ATOM 720 N N . LYS A 1 88 ? 12.302 -10.197 -15.007 1.00 89.19 88 LYS A N 1
ATOM 721 C CA . LYS A 1 88 ? 11.846 -11.588 -14.903 1.00 89.19 88 LYS A CA 1
ATOM 722 C C . LYS A 1 88 ? 10.380 -11.768 -15.310 1.00 89.19 88 LYS A C 1
ATOM 724 O O . LYS A 1 88 ? 10.033 -12.722 -15.996 1.00 89.19 88 LYS A O 1
ATOM 729 N N . ALA A 1 89 ? 9.501 -10.839 -14.931 1.00 83.62 89 ALA A N 1
ATOM 730 C CA . ALA A 1 89 ? 8.091 -10.890 -15.322 1.00 83.62 89 ALA A CA 1
ATOM 731 C C . ALA A 1 89 ? 7.869 -10.669 -16.830 1.00 83.62 89 ALA A C 1
ATOM 733 O O . ALA A 1 89 ? 6.858 -11.122 -17.362 1.00 83.62 89 ALA A O 1
ATOM 734 N N . ARG A 1 90 ? 8.781 -9.967 -17.520 1.00 83.50 90 ARG A N 1
ATOM 735 C CA . ARG A 1 90 ? 8.743 -9.820 -18.985 1.00 83.50 90 ARG A CA 1
ATOM 736 C C . ARG A 1 90 ? 9.215 -11.080 -19.708 1.00 83.50 90 ARG A C 1
ATOM 738 O O . ARG A 1 90 ? 8.694 -11.367 -20.777 1.00 83.50 90 ARG A O 1
ATOM 745 N N . GLU A 1 91 ? 10.158 -11.820 -19.129 1.00 84.56 91 GLU A N 1
ATOM 746 C CA . GLU A 1 91 ? 10.661 -13.086 -19.686 1.00 84.56 91 GLU A CA 1
ATOM 747 C C . GLU A 1 91 ? 9.598 -14.196 -19.672 1.00 84.56 91 GLU A C 1
ATOM 749 O O . GLU A 1 91 ? 9.536 -14.994 -20.598 1.00 84.56 91 GLU A O 1
ATOM 754 N N . ILE A 1 92 ? 8.719 -14.216 -18.663 1.00 76.19 92 ILE A N 1
ATOM 755 C CA . ILE A 1 92 ? 7.648 -15.222 -18.490 1.00 76.19 92 ILE A CA 1
ATOM 756 C C . ILE A 1 92 ? 6.389 -14.870 -19.327 1.00 76.19 92 ILE A C 1
ATOM 758 O O . ILE A 1 92 ? 5.290 -15.316 -19.024 1.00 76.19 92 ILE A O 1
ATOM 762 N N . GLY A 1 93 ? 6.506 -14.010 -20.345 1.00 62.75 93 GLY A N 1
ATOM 763 C CA . GLY A 1 93 ? 5.371 -13.377 -21.031 1.00 62.75 93 GLY A CA 1
ATOM 764 C C . GLY A 1 93 ? 4.213 -14.333 -21.393 1.00 62.75 93 GLY A C 1
ATOM 765 O O . GLY A 1 93 ? 4.465 -15.402 -21.940 1.00 62.75 93 GLY A O 1
ATOM 766 N N . PRO A 1 94 ? 2.943 -13.971 -21.117 1.00 67.06 94 PRO A N 1
ATOM 767 C CA . PRO A 1 94 ? 1.803 -14.754 -21.584 1.00 67.06 94 PRO A CA 1
ATOM 768 C C . PRO A 1 94 ? 1.610 -14.579 -23.096 1.00 67.06 94 PRO A C 1
ATOM 770 O O . PRO A 1 94 ? 1.919 -13.512 -23.635 1.00 67.06 94 PRO A O 1
ATOM 773 N N . ASP A 1 95 ? 1.027 -15.594 -23.743 1.00 61.31 95 ASP A N 1
ATOM 774 C CA . ASP A 1 95 ? 0.531 -15.536 -25.121 1.00 61.31 95 ASP A CA 1
ATOM 775 C C . ASP A 1 95 ? -0.294 -14.252 -25.303 1.00 61.31 95 ASP A C 1
ATOM 777 O O . ASP A 1 95 ? -1.299 -14.013 -24.623 1.00 61.31 95 ASP A O 1
ATOM 781 N N . GLY A 1 96 ? 0.214 -13.344 -26.133 1.00 58.72 96 GLY A N 1
ATOM 782 C CA . GLY A 1 96 ? -0.252 -11.966 -26.193 1.00 58.72 96 GLY A CA 1
ATOM 783 C C . GLY A 1 96 ? -1.694 -11.854 -26.677 1.00 58.72 96 GLY A C 1
ATOM 784 O O . GLY A 1 96 ? -1.917 -11.837 -27.879 1.00 58.72 96 GLY A O 1
ATOM 785 N N . ASN A 1 97 ? -2.660 -11.735 -25.754 1.00 62.69 97 ASN A N 1
ATOM 786 C CA . ASN A 1 97 ? -3.923 -11.008 -25.981 1.00 62.69 97 ASN A CA 1
ATOM 787 C C . ASN A 1 97 ? -4.823 -10.795 -24.743 1.00 62.69 97 ASN A C 1
ATOM 789 O O . ASN A 1 97 ? -5.874 -10.165 -24.853 1.00 62.69 97 ASN A O 1
ATOM 793 N N . CYS A 1 98 ? -4.476 -11.314 -23.561 1.00 68.31 98 CYS A N 1
ATOM 794 C CA . CYS A 1 98 ? -5.377 -11.234 -22.407 1.00 68.31 98 CYS A CA 1
ATOM 795 C C . CYS A 1 98 ? -5.335 -9.862 -21.710 1.00 68.31 98 CYS A C 1
ATOM 797 O O . CYS A 1 98 ? -4.285 -9.402 -21.252 1.00 68.31 98 CYS A O 1
ATOM 799 N N . VAL A 1 99 ? -6.505 -9.229 -21.566 1.00 71.69 99 VAL A N 1
ATOM 800 C CA . VAL A 1 99 ? -6.690 -8.033 -20.729 1.00 71.69 99 VAL A CA 1
ATOM 801 C C . VAL A 1 99 ? -6.362 -8.388 -19.277 1.00 71.69 99 VAL A C 1
ATOM 803 O O . VAL A 1 99 ? -6.901 -9.345 -18.724 1.00 71.69 99 VAL A O 1
ATOM 806 N N . ARG A 1 100 ? -5.481 -7.611 -18.636 1.00 73.19 100 ARG A N 1
ATOM 807 C CA . ARG A 1 100 ? -5.150 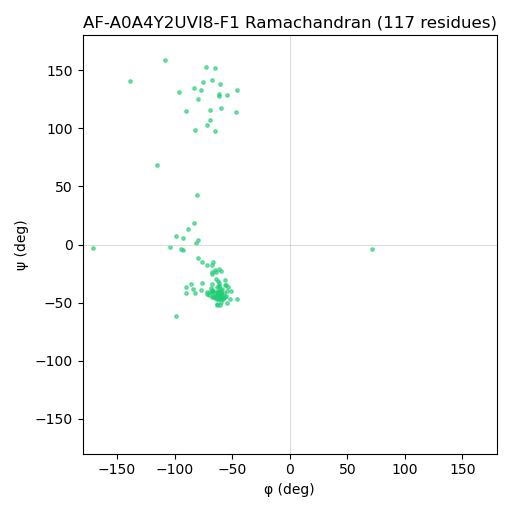-7.798 -17.216 1.00 73.19 100 ARG A CA 1
ATOM 808 C C . ARG A 1 100 ? -6.348 -7.402 -16.356 1.00 73.19 100 ARG A C 1
ATOM 810 O O . ARG A 1 100 ? -6.648 -6.219 -16.218 1.00 73.19 100 ARG A O 1
ATOM 817 N N . ILE A 1 101 ? -7.017 -8.392 -15.776 1.00 80.62 101 ILE A N 1
ATOM 818 C CA . ILE A 1 101 ? -8.121 -8.182 -14.837 1.00 80.62 101 ILE A CA 1
ATOM 819 C C . ILE A 1 101 ? -7.535 -7.790 -13.479 1.00 80.62 101 ILE A C 1
ATOM 821 O O . ILE A 1 101 ? -6.592 -8.416 -12.992 1.00 80.62 101 ILE A O 1
ATOM 825 N N . PHE A 1 102 ? -8.086 -6.745 -12.861 1.00 81.50 102 PHE A N 1
ATOM 826 C CA . PHE A 1 102 ? -7.734 -6.401 -11.489 1.00 81.50 102 PHE A CA 1
ATOM 827 C C . PHE A 1 102 ? -8.284 -7.469 -10.541 1.00 81.50 102 PHE A C 1
ATOM 829 O O . PHE A 1 102 ? -9.496 -7.633 -10.409 1.00 81.50 102 PHE A O 1
ATOM 836 N N . VAL A 1 103 ? -7.378 -8.180 -9.877 1.00 84.75 103 VAL A N 1
ATOM 837 C CA . VAL A 1 103 ? -7.707 -9.107 -8.796 1.00 84.75 103 VAL A CA 1
ATOM 838 C C . VAL A 1 103 ? -7.523 -8.365 -7.480 1.00 84.75 103 VAL A C 1
ATOM 840 O O . VAL A 1 103 ? -6.499 -7.714 -7.276 1.00 84.75 103 VAL A O 1
ATOM 843 N N . ILE A 1 104 ? -8.522 -8.453 -6.600 1.00 85.88 104 ILE A N 1
ATOM 844 C CA . ILE A 1 104 ? -8.459 -7.860 -5.262 1.00 85.88 104 ILE A CA 1
ATOM 845 C C . ILE A 1 104 ? -7.267 -8.488 -4.520 1.00 85.88 104 ILE A C 1
ATOM 847 O O . ILE A 1 104 ? -7.271 -9.704 -4.313 1.00 85.88 104 ILE A O 1
ATOM 851 N N . PRO A 1 105 ? -6.247 -7.703 -4.131 1.00 84.62 105 PRO A N 1
ATOM 852 C CA . PRO A 1 105 ? -5.065 -8.255 -3.492 1.00 84.62 105 PRO A CA 1
ATOM 853 C C . PRO A 1 105 ? -5.367 -8.642 -2.043 1.00 84.62 105 PRO A C 1
ATOM 855 O O . PRO A 1 105 ? -6.034 -7.905 -1.302 1.00 84.62 105 PRO A O 1
ATOM 858 N N . ALA A 1 106 ? -4.819 -9.781 -1.622 1.00 86.00 106 ALA A N 1
ATOM 859 C CA . ALA A 1 106 ? -4.764 -10.156 -0.218 1.00 86.00 106 ALA A CA 1
ATOM 860 C C . ALA A 1 106 ? -3.733 -9.260 0.483 1.00 86.00 106 ALA A C 1
ATOM 862 O O . ALA A 1 106 ? -2.529 -9.429 0.311 1.00 86.00 106 ALA A O 1
ATOM 863 N N . LEU A 1 107 ? -4.214 -8.260 1.225 1.00 87.88 107 LEU A N 1
ATOM 864 C CA . LEU A 1 107 ? -3.340 -7.330 1.931 1.00 87.88 107 LEU A CA 1
ATOM 865 C C . LEU A 1 107 ? -2.883 -7.897 3.270 1.00 87.88 107 LEU A C 1
ATOM 867 O O . LEU A 1 107 ? -3.690 -8.335 4.089 1.00 87.88 107 LEU A O 1
ATOM 871 N N . ASN A 1 108 ? -1.591 -7.769 3.546 1.00 89.19 108 ASN A N 1
ATOM 872 C CA . ASN A 1 108 ? -1.039 -8.025 4.862 1.00 89.19 108 ASN A CA 1
ATOM 873 C C . ASN A 1 108 ? -1.226 -6.798 5.770 1.00 89.19 108 ASN A C 1
ATOM 875 O O . ASN A 1 108 ? -0.427 -5.856 5.767 1.00 89.19 108 ASN A O 1
ATOM 879 N N . PHE A 1 109 ? -2.265 -6.816 6.610 1.00 86.25 109 PHE A N 1
ATOM 880 C CA . PHE A 1 109 ? -2.550 -5.704 7.527 1.00 86.25 109 PHE A CA 1
ATOM 881 C C . PHE A 1 109 ? -1.484 -5.502 8.627 1.00 86.25 109 PHE A C 1
ATOM 883 O O . PHE A 1 109 ? -1.374 -4.433 9.247 1.00 86.25 109 PHE A O 1
ATOM 890 N N . ARG A 1 110 ? -0.623 -6.505 8.832 1.00 86.12 110 ARG A N 1
ATOM 891 C CA . ARG A 1 110 ? 0.472 -6.493 9.811 1.00 86.12 110 ARG A CA 1
ATOM 892 C C . ARG A 1 110 ? 1.814 -6.048 9.221 1.00 86.12 110 ARG A C 1
ATOM 894 O O . ARG A 1 110 ? 2.760 -5.873 9.983 1.00 86.12 110 ARG A O 1
ATOM 901 N N . ALA A 1 111 ? 1.886 -5.794 7.913 1.00 86.25 111 ALA A N 1
ATOM 902 C CA . ALA A 1 111 ? 3.107 -5.404 7.208 1.00 86.25 111 ALA A CA 1
ATOM 903 C C . ALA A 1 111 ? 3.789 -4.166 7.818 1.00 86.25 111 ALA A C 1
ATOM 905 O O . ALA A 1 111 ? 3.161 -3.127 8.036 1.00 86.25 111 ALA A O 1
ATOM 906 N N . THR A 1 112 ? 5.086 -4.242 8.101 1.00 85.12 112 THR A N 1
ATOM 907 C CA . THR A 1 112 ? 5.848 -3.107 8.647 1.00 85.12 112 THR A 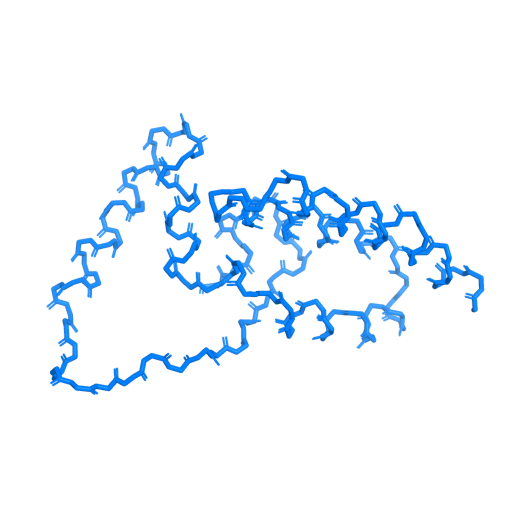CA 1
ATOM 908 C C . THR A 1 112 ? 6.332 -2.173 7.543 1.00 85.12 112 THR A C 1
ATOM 910 O O . THR A 1 112 ? 6.258 -0.948 7.713 1.00 85.12 112 THR A O 1
ATOM 913 N N . ASP A 1 113 ? 6.753 -2.716 6.400 1.00 84.75 113 ASP A N 1
ATOM 914 C CA . ASP A 1 113 ? 7.102 -1.968 5.193 1.00 84.75 113 ASP A CA 1
ATOM 915 C C . ASP A 1 113 ? 6.040 -2.166 4.093 1.00 84.75 113 ASP A C 1
ATOM 917 O O . ASP A 1 113 ? 5.249 -3.106 4.116 1.00 84.75 113 ASP A O 1
ATOM 921 N N . TYR A 1 114 ? 5.975 -1.245 3.129 1.00 81.62 114 TYR A N 1
ATOM 922 C CA . TYR A 1 114 ? 5.008 -1.342 2.026 1.00 81.62 114 TYR A CA 1
ATOM 923 C C . TYR A 1 114 ? 5.375 -2.462 1.043 1.00 81.62 114 TYR A C 1
ATOM 925 O O . TYR A 1 114 ? 4.521 -2.869 0.269 1.00 81.62 114 TYR A O 1
ATOM 933 N N . ILE A 1 115 ? 6.625 -2.941 1.077 1.00 81.81 115 ILE A N 1
ATOM 934 C CA . ILE A 1 115 ? 7.111 -4.106 0.322 1.00 81.81 115 ILE A CA 1
ATOM 935 C C . ILE A 1 115 ? 6.383 -5.382 0.740 1.00 81.81 115 ILE A C 1
ATOM 937 O O . ILE A 1 115 ? 6.158 -6.243 -0.100 1.00 81.81 115 ILE A O 1
ATOM 941 N N . ASP A 1 116 ? 5.977 -5.455 2.007 1.00 85.94 116 ASP A N 1
ATOM 942 C CA . ASP A 1 116 ? 5.370 -6.643 2.605 1.00 85.94 116 ASP A CA 1
ATOM 943 C C . ASP A 1 116 ? 3.837 -6.540 2.657 1.00 85.94 116 ASP A C 1
ATOM 945 O O . ASP A 1 116 ? 3.184 -7.363 3.296 1.00 85.94 116 ASP A O 1
ATOM 949 N N . LEU A 1 117 ? 3.249 -5.498 2.042 1.00 84.94 117 LEU A N 1
ATOM 950 C CA . LEU A 1 117 ? 1.792 -5.297 1.981 1.00 84.94 117 LEU A CA 1
ATOM 951 C C . LEU A 1 117 ? 1.082 -6.397 1.199 1.00 84.94 117 LEU A C 1
ATOM 953 O O . LEU A 1 117 ? -0.118 -6.581 1.386 1.00 84.94 117 LEU A O 1
ATOM 957 N N . ILE A 1 118 ? 1.803 -7.063 0.308 1.00 80.12 118 ILE A N 1
ATOM 958 C CA . ILE A 1 118 ? 1.309 -8.106 -0.578 1.00 80.12 118 ILE A CA 1
ATOM 959 C C . ILE A 1 118 ? 2.369 -9.190 -0.593 1.00 80.12 118 ILE A C 1
ATOM 961 O O . ILE A 1 118 ? 3.559 -8.867 -0.600 1.00 80.12 118 ILE A O 1
ATOM 965 N N . ASP A 1 119 ? 1.907 -10.430 -0.589 1.00 65.38 119 ASP A N 1
ATOM 966 C CA . ASP A 1 119 ? 2.737 -11.619 -0.765 1.00 65.38 119 ASP A CA 1
ATOM 967 C C . ASP A 1 119 ? 3.172 -11.784 -2.236 1.00 65.38 119 ASP A C 1
ATOM 969 O O . ASP A 1 119 ? 2.309 -11.606 -3.135 1.00 65.38 119 ASP A O 1
#